Protein AF-A0A1X7LIX6-F1 (afdb_monomer)

pLDDT: mean 80.57, std 16.84, range [35.28, 95.69]

Structure (mmCIF, N/CA/C/O backbone):
data_AF-A0A1X7LIX6-F1
#
_entry.id   AF-A0A1X7LIX6-F1
#
loop_
_atom_site.group_PDB
_atom_site.id
_atom_site.type_symbol
_atom_site.label_atom_id
_atom_site.label_alt_id
_atom_site.label_comp_id
_atom_site.label_asym_id
_atom_site.label_entity_id
_atom_site.label_seq_id
_atom_site.pdbx_PDB_ins_code
_atom_site.Cartn_x
_atom_site.Cartn_y
_atom_site.Cartn_z
_atom_site.occupancy
_atom_site.B_iso_or_equiv
_atom_site.auth_seq_id
_atom_site.auth_comp_id
_atom_site.auth_asym_id
_atom_site.auth_atom_id
_atom_site.pdbx_PDB_model_num
ATOM 1 N N . MET A 1 1 ? 11.230 -62.515 -11.875 1.00 41.47 1 MET A N 1
ATOM 2 C CA . MET A 1 1 ? 11.671 -61.114 -12.058 1.00 41.47 1 MET A CA 1
ATOM 3 C C . MET A 1 1 ? 10.592 -60.208 -11.482 1.00 41.47 1 MET A C 1
ATOM 5 O O . MET A 1 1 ? 9.436 -60.378 -11.840 1.00 41.47 1 MET A O 1
ATOM 9 N N . LYS A 1 2 ? 10.943 -59.363 -10.504 1.00 40.56 2 LYS A N 1
ATOM 10 C CA . LYS A 1 2 ? 10.038 -58.425 -9.817 1.00 40.56 2 LYS A CA 1
ATOM 11 C C . LYS A 1 2 ? 9.918 -57.147 -10.655 1.00 40.56 2 LYS A C 1
ATOM 13 O O . LYS A 1 2 ? 10.950 -56.564 -10.964 1.00 40.56 2 LYS A O 1
ATOM 18 N N . PHE A 1 3 ? 8.702 -56.700 -10.958 1.00 44.66 3 PHE A N 1
ATOM 19 C CA . PHE A 1 3 ? 8.435 -55.347 -11.456 1.00 44.66 3 PHE A CA 1
ATOM 20 C C . PHE A 1 3 ? 7.407 -54.676 -10.538 1.00 44.66 3 PHE A C 1
ATOM 22 O O . PHE A 1 3 ? 6.389 -55.270 -10.191 1.00 44.66 3 PHE A O 1
ATOM 29 N N . LEU A 1 4 ? 7.769 -53.483 -10.065 1.00 40.81 4 LEU A N 1
ATOM 30 C CA . LEU A 1 4 ? 7.058 -52.661 -9.084 1.00 40.81 4 LEU A CA 1
ATOM 31 C C . LEU A 1 4 ? 5.804 -52.005 -9.695 1.00 40.81 4 LEU A C 1
ATOM 33 O O . LEU A 1 4 ? 5.810 -51.698 -10.888 1.00 40.81 4 LEU A O 1
ATOM 37 N N . PRO A 1 5 ? 4.759 -51.724 -8.894 1.00 47.84 5 PRO A N 1
ATOM 38 C CA . PRO A 1 5 ? 3.630 -50.914 -9.334 1.00 47.84 5 PRO A CA 1
ATOM 39 C C . PRO A 1 5 ? 4.031 -49.436 -9.472 1.00 47.84 5 PRO A C 1
ATOM 41 O O . PRO A 1 5 ? 4.645 -48.856 -8.577 1.00 47.84 5 PRO A O 1
ATOM 44 N N . PHE A 1 6 ? 3.654 -48.825 -10.598 1.00 43.53 6 PHE A N 1
ATOM 45 C CA . PHE A 1 6 ? 3.683 -47.378 -10.801 1.00 43.53 6 PHE A CA 1
ATOM 46 C C . PHE A 1 6 ? 2.623 -46.726 -9.906 1.00 43.53 6 PHE A C 1
ATOM 48 O O . PHE A 1 6 ? 1.426 -46.801 -10.184 1.00 43.53 6 PHE A O 1
ATOM 55 N N . THR A 1 7 ? 3.056 -46.073 -8.832 1.00 45.59 7 THR A N 1
ATOM 56 C CA . THR A 1 7 ? 2.203 -45.171 -8.057 1.00 45.59 7 THR A CA 1
ATOM 57 C C . THR A 1 7 ? 2.010 -43.894 -8.870 1.00 45.59 7 THR A C 1
ATOM 59 O O . THR A 1 7 ? 2.922 -43.077 -8.984 1.00 45.59 7 THR A O 1
ATOM 62 N N . VAL A 1 8 ? 0.825 -43.721 -9.457 1.00 45.94 8 VAL A N 1
ATOM 63 C CA . VAL A 1 8 ? 0.394 -42.428 -9.997 1.00 45.94 8 VAL A CA 1
ATOM 64 C C . VAL A 1 8 ? 0.234 -41.492 -8.802 1.00 45.94 8 VAL A C 1
ATOM 66 O O . VAL A 1 8 ? -0.715 -41.608 -8.030 1.00 45.94 8 VAL A O 1
ATOM 69 N N . ALA A 1 9 ? 1.207 -40.606 -8.606 1.00 47.09 9 ALA A N 1
ATOM 70 C CA . ALA A 1 9 ? 1.095 -39.519 -7.652 1.00 47.09 9 ALA A CA 1
ATOM 71 C C . ALA A 1 9 ? -0.020 -38.582 -8.132 1.00 47.09 9 ALA A C 1
ATOM 73 O O . ALA A 1 9 ? 0.154 -37.818 -9.081 1.00 47.09 9 ALA A O 1
ATOM 74 N N . THR A 1 10 ? -1.180 -38.669 -7.487 1.00 41.72 10 THR A N 1
ATOM 75 C CA . THR A 1 10 ? -2.243 -37.675 -7.591 1.00 41.72 10 THR A CA 1
ATOM 76 C C . THR A 1 10 ? -1.669 -36.336 -7.138 1.00 41.72 10 THR A C 1
ATOM 78 O O . THR A 1 10 ? -1.507 -36.094 -5.942 1.00 41.72 10 THR A O 1
ATOM 81 N N . LEU A 1 11 ? -1.324 -35.475 -8.100 1.00 39.19 11 LEU A N 1
ATOM 82 C CA . LEU A 1 11 ? -1.074 -34.060 -7.860 1.00 39.19 11 LEU A CA 1
ATOM 83 C C . LEU A 1 11 ? -2.367 -33.497 -7.257 1.00 39.19 11 LEU A C 1
ATOM 85 O O . LEU A 1 11 ? -3.345 -33.261 -7.967 1.00 39.19 11 LEU A O 1
ATOM 89 N N . MET A 1 12 ? -2.406 -33.333 -5.934 1.00 39.75 12 MET A N 1
ATOM 90 C CA . MET A 1 12 ? -3.418 -32.505 -5.294 1.00 39.75 12 MET A CA 1
ATOM 91 C C . MET A 1 12 ? -3.156 -31.082 -5.775 1.00 39.75 12 MET A C 1
ATOM 93 O O . MET A 1 12 ? -2.296 -30.377 -5.251 1.00 39.75 12 MET A O 1
ATOM 97 N N . GLY A 1 13 ? -3.845 -30.702 -6.848 1.00 35.28 13 GLY A N 1
ATOM 98 C CA . GLY A 1 13 ? -3.874 -29.347 -7.357 1.00 35.28 13 GLY A CA 1
ATOM 99 C C . GLY A 1 13 ? -4.472 -28.440 -6.295 1.00 35.28 13 GLY A C 1
ATOM 100 O O . GLY A 1 13 ? -5.678 -28.219 -6.265 1.00 35.28 13 GLY A O 1
ATOM 101 N N . VAL A 1 14 ? -3.621 -27.881 -5.438 1.00 44.09 14 VAL A N 1
ATOM 102 C CA . VAL A 1 14 ? -3.939 -26.692 -4.646 1.00 44.09 14 VAL A CA 1
ATOM 103 C C . VAL A 1 14 ? -3.873 -25.489 -5.590 1.00 44.09 14 VAL A C 1
ATOM 105 O O . VAL A 1 14 ? -3.061 -24.585 -5.441 1.00 44.09 14 VAL A O 1
ATOM 108 N N . ALA A 1 15 ? -4.719 -25.498 -6.619 1.00 41.50 15 ALA A N 1
ATOM 109 C CA . ALA A 1 15 ? -5.017 -24.322 -7.414 1.00 41.50 15 ALA A CA 1
ATOM 110 C C . ALA A 1 15 ? -6.144 -23.582 -6.689 1.00 41.50 15 ALA A C 1
ATOM 112 O O . ALA A 1 15 ? -7.299 -23.589 -7.109 1.00 41.50 15 ALA A O 1
ATOM 113 N N . GLY A 1 16 ? -5.810 -22.976 -5.547 1.00 38.94 16 GLY A N 1
ATOM 114 C CA . GLY A 1 16 ? -6.605 -21.872 -5.031 1.00 38.94 16 GLY A CA 1
ATOM 115 C C . GLY A 1 16 ? -6.500 -20.769 -6.071 1.00 38.94 16 GLY A C 1
ATOM 116 O O . GLY A 1 16 ? -5.491 -20.075 -6.122 1.00 38.94 16 GLY A O 1
ATOM 117 N N . ILE A 1 17 ? -7.483 -20.703 -6.969 1.00 41.19 17 ILE A N 1
ATOM 118 C CA . ILE A 1 17 ? -7.564 -19.721 -8.045 1.00 41.19 17 ILE A CA 1
ATOM 119 C C . ILE A 1 17 ? -7.516 -18.352 -7.368 1.00 41.19 17 ILE A C 1
ATOM 121 O O . ILE A 1 17 ? -8.516 -17.894 -6.816 1.00 41.19 17 ILE A O 1
ATOM 125 N N . ALA A 1 18 ? -6.337 -17.732 -7.349 1.00 44.03 18 ALA A N 1
ATOM 126 C CA . ALA A 1 18 ? -6.154 -16.358 -6.925 1.00 44.03 18 ALA A CA 1
ATOM 127 C C . ALA A 1 18 ? -6.901 -15.494 -7.941 1.00 44.03 18 ALA A C 1
ATOM 129 O O . ALA A 1 18 ? -6.366 -15.124 -8.981 1.00 44.03 18 ALA A O 1
ATOM 130 N N . HIS A 1 19 ? -8.191 -15.283 -7.692 1.00 49.44 19 HIS A N 1
ATOM 131 C CA . HIS A 1 19 ? -9.018 -14.402 -8.495 1.00 49.44 19 HIS A CA 1
ATOM 132 C C . HIS A 1 19 ? -8.428 -12.996 -8.369 1.00 49.44 19 HIS A C 1
ATOM 134 O O . HIS A 1 19 ? -8.443 -12.417 -7.282 1.00 49.44 19 HIS A O 1
ATOM 140 N N . SER A 1 20 ? -7.895 -12.462 -9.473 1.00 59.19 20 SER A N 1
ATOM 141 C CA . SER A 1 20 ? -7.623 -11.032 -9.602 1.00 59.19 20 SER A CA 1
ATOM 142 C C . SER A 1 20 ? -8.968 -10.313 -9.499 1.00 59.19 20 SER A C 1
ATOM 144 O O . SER A 1 20 ? -9.753 -10.317 -10.450 1.00 59.19 20 SER A O 1
ATOM 146 N N . ALA A 1 21 ? -9.275 -9.781 -8.327 1.00 73.31 21 ALA A N 1
ATOM 147 C CA . ALA A 1 21 ? -10.450 -8.965 -8.094 1.00 73.31 21 ALA A CA 1
ATOM 148 C C . ALA A 1 21 ? -9.989 -7.680 -7.407 1.00 73.31 21 ALA A C 1
ATOM 150 O O . ALA A 1 21 ? -9.077 -7.750 -6.577 1.00 73.31 21 ALA A O 1
ATOM 151 N N . PRO A 1 22 ? -10.616 -6.531 -7.706 1.00 90.00 22 PRO A N 1
ATOM 152 C CA . PRO A 1 22 ? -10.357 -5.306 -6.973 1.00 90.00 22 PRO A CA 1
ATOM 153 C C . PRO A 1 22 ? -10.493 -5.550 -5.467 1.00 90.00 22 PRO A C 1
ATOM 155 O O . PRO A 1 22 ? -11.519 -6.037 -4.987 1.00 90.00 22 PRO A O 1
ATOM 158 N N . VAL A 1 23 ? -9.446 -5.221 -4.718 1.00 92.94 23 VAL A N 1
ATOM 159 C CA . VAL A 1 23 ? -9.396 -5.374 -3.267 1.00 92.94 23 VAL A CA 1
ATOM 160 C C . VAL A 1 23 ? -9.607 -4.007 -2.635 1.00 92.94 23 VAL A C 1
ATOM 162 O O . VAL A 1 23 ? -8.891 -3.054 -2.935 1.00 92.94 23 VAL A O 1
ATOM 165 N N . SER A 1 24 ? -10.603 -3.901 -1.757 1.00 95.50 24 SER A N 1
ATOM 166 C CA . SER A 1 24 ? -10.847 -2.683 -0.984 1.00 95.50 24 SER A CA 1
ATOM 167 C C . SER A 1 24 ? -9.986 -2.645 0.275 1.00 95.50 24 SER A C 1
ATOM 169 O O . SER A 1 24 ? -9.884 -3.640 0.996 1.00 95.50 24 SER A O 1
ATOM 171 N N . TYR A 1 25 ? -9.444 -1.472 0.572 1.00 95.69 25 TYR A N 1
ATOM 172 C CA . TYR A 1 25 ? -8.644 -1.183 1.754 1.00 95.69 25 TYR A CA 1
ATOM 173 C C . TYR A 1 25 ? -9.221 0.016 2.504 1.00 95.69 25 TYR A C 1
ATOM 175 O O . TYR A 1 25 ? -9.740 0.943 1.884 1.00 95.69 25 TYR A O 1
ATOM 183 N N . ILE A 1 26 ? -9.107 0.001 3.827 1.00 94.25 26 ILE A N 1
ATOM 184 C CA . ILE A 1 26 ? -9.313 1.158 4.696 1.00 94.25 26 ILE A CA 1
ATOM 185 C C . ILE A 1 26 ? -7.951 1.791 4.944 1.00 94.25 26 ILE A C 1
ATOM 187 O O . ILE A 1 26 ? -7.024 1.098 5.354 1.00 94.25 26 ILE A O 1
ATOM 191 N N . CYS A 1 27 ? -7.829 3.081 4.666 1.00 92.44 27 CYS A N 1
ATOM 192 C CA . CYS A 1 27 ? -6.572 3.805 4.718 1.00 92.44 27 CYS A CA 1
ATOM 193 C C . CYS A 1 27 ? -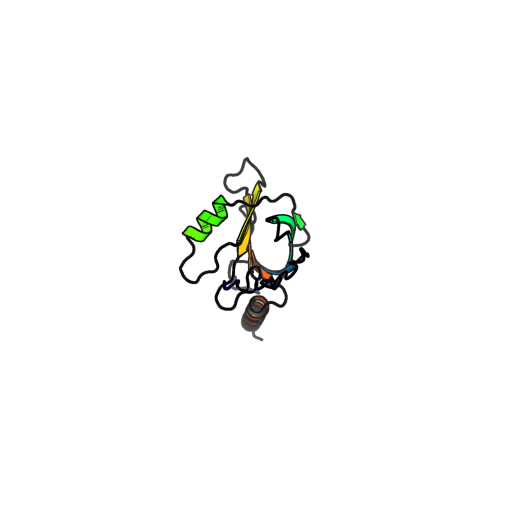6.593 4.898 5.777 1.00 92.44 27 CYS A C 1
ATOM 195 O O . CYS A 1 27 ? -7.613 5.561 5.977 1.00 92.44 27 CYS A O 1
ATOM 197 N N . GLU A 1 28 ? -5.434 5.105 6.384 1.00 89.81 28 GLU A N 1
ATOM 198 C CA . GLU A 1 28 ? -5.135 6.178 7.324 1.00 89.81 28 GLU A CA 1
ATOM 199 C C . GLU A 1 28 ? -3.807 6.841 6.945 1.00 89.81 28 GLU A C 1
ATOM 201 O O . GLU A 1 28 ? -2.982 6.263 6.228 1.00 89.81 28 GLU A O 1
ATOM 206 N N . GLU A 1 29 ? -3.624 8.089 7.362 1.00 85.25 29 GLU A N 1
ATOM 207 C CA . GLU A 1 29 ? -2.377 8.816 7.119 1.00 85.25 29 GLU A CA 1
ATOM 208 C C . GLU A 1 29 ? -1.260 8.223 7.986 1.00 85.25 29 GLU A C 1
ATOM 210 O O . GLU A 1 29 ? -1.486 7.811 9.120 1.00 85.25 29 GLU A O 1
ATOM 215 N N . SER A 1 30 ? -0.039 8.139 7.454 1.00 71.56 30 SER A N 1
ATOM 216 C CA . SER A 1 30 ? 1.084 7.512 8.164 1.00 71.56 30 SER A CA 1
ATOM 217 C C . SER A 1 30 ? 1.585 8.331 9.359 1.00 71.56 30 SER A C 1
ATOM 219 O O . SER A 1 30 ? 2.363 7.828 10.169 1.00 71.56 30 SER A O 1
ATOM 221 N N . ALA A 1 31 ? 1.197 9.604 9.449 1.00 65.31 31 ALA A N 1
ATOM 222 C CA . ALA A 1 31 ? 1.569 10.496 10.534 1.00 65.31 31 ALA A CA 1
ATOM 223 C C . ALA A 1 31 ? 0.456 10.528 11.586 1.00 65.31 31 ALA A C 1
ATOM 225 O O . ALA A 1 31 ? -0.657 10.954 11.296 1.00 65.31 31 ALA A O 1
ATOM 226 N N . ILE A 1 32 ? 0.791 10.125 12.816 1.00 54.34 32 ILE A N 1
ATOM 227 C CA . ILE A 1 32 ? -0.085 10.285 13.980 1.00 54.34 32 ILE A CA 1
ATOM 228 C C . ILE A 1 32 ? -0.270 11.783 14.204 1.00 54.34 32 ILE A C 1
ATOM 230 O O . ILE A 1 32 ? 0.697 12.495 14.490 1.00 54.34 32 ILE A O 1
ATOM 234 N N . THR A 1 33 ? -1.502 12.261 14.081 1.00 59.53 33 THR A N 1
ATOM 235 C CA . THR A 1 33 ? -1.822 13.646 14.430 1.00 59.53 33 THR A CA 1
ATOM 236 C C . THR A 1 33 ? -2.353 13.695 15.861 1.00 59.53 33 THR A C 1
ATOM 238 O O . THR A 1 33 ? -2.949 12.743 16.359 1.00 59.53 33 THR A O 1
ATOM 241 N N . GLU A 1 34 ? -2.175 14.819 16.559 1.00 66.50 34 GLU A N 1
ATOM 242 C CA . GLU A 1 34 ? -2.842 15.037 17.858 1.00 66.50 34 GLU A CA 1
ATOM 243 C C . GLU A 1 34 ? -4.375 15.186 17.712 1.00 66.50 34 GLU A C 1
ATOM 245 O O . GLU A 1 34 ? -5.091 15.308 18.706 1.00 66.50 34 GLU A O 1
ATOM 250 N N . GLY A 1 35 ? -4.884 15.192 16.474 1.00 73.38 35 GLY A N 1
ATOM 251 C CA . GLY A 1 35 ? -6.286 15.380 16.125 1.00 73.38 35 GLY A CA 1
ATOM 252 C C . GLY A 1 35 ? -7.061 14.079 15.922 1.00 73.38 35 GLY A C 1
ATOM 253 O O . GLY A 1 35 ? -6.642 12.991 16.316 1.00 73.38 35 GLY A O 1
ATOM 254 N N . LEU A 1 36 ? -8.244 14.218 15.317 1.00 79.00 36 LEU A N 1
ATOM 255 C CA . LEU A 1 36 ? -9.078 13.080 14.946 1.00 79.00 36 LEU A CA 1
ATOM 256 C C . LEU A 1 36 ? -8.428 12.292 13.815 1.00 79.00 36 LEU A C 1
ATOM 258 O O . LEU A 1 36 ? -8.170 12.827 12.739 1.00 79.00 36 LEU A O 1
ATOM 262 N N . GLU A 1 37 ? -8.273 10.999 14.043 1.00 82.12 37 GLU A N 1
ATOM 263 C CA . GLU A 1 37 ? -7.822 10.069 13.025 1.00 82.12 37 GLU A CA 1
ATOM 264 C C . GLU A 1 37 ? -8.988 9.768 12.078 1.00 82.12 37 GLU A C 1
ATOM 266 O O . GLU A 1 37 ? -10.062 9.312 12.499 1.00 82.12 37 GLU A O 1
ATOM 271 N N . THR A 1 38 ? -8.788 10.050 10.792 1.00 82.06 38 THR A N 1
ATOM 272 C CA . THR A 1 38 ? -9.802 9.863 9.747 1.00 82.06 38 THR A CA 1
ATOM 273 C C . THR A 1 38 ? -9.497 8.632 8.909 1.00 82.06 38 THR A C 1
ATOM 275 O O . THR A 1 38 ? -8.343 8.258 8.724 1.00 82.06 38 THR A O 1
ATOM 278 N N . GLU A 1 39 ? -10.548 7.997 8.391 1.00 83.88 39 GLU A N 1
ATOM 279 C CA . GLU A 1 39 ? -10.412 6.905 7.431 1.00 83.88 39 GLU A CA 1
ATOM 280 C C . GLU A 1 39 ? -11.059 7.243 6.098 1.00 83.88 39 GLU A C 1
ATOM 282 O O . GLU A 1 39 ? -12.023 8.006 6.005 1.00 83.88 39 GLU A O 1
ATOM 287 N N . TRP A 1 40 ? -10.542 6.617 5.054 1.00 88.06 40 TRP A N 1
ATOM 288 C CA . TRP A 1 40 ? -11.136 6.616 3.727 1.00 88.06 40 TRP A CA 1
ATOM 289 C C . TRP A 1 40 ? -10.785 5.300 3.022 1.00 88.06 40 TRP A C 1
ATOM 291 O O . TRP A 1 40 ? -10.011 4.491 3.528 1.00 88.06 40 TRP A O 1
ATOM 301 N N . THR A 1 41 ? -11.397 5.029 1.869 1.00 92.50 41 THR A N 1
ATOM 302 C CA . THR A 1 41 ? -11.231 3.747 1.163 1.00 92.50 41 THR A CA 1
ATOM 303 C C . THR A 1 41 ? -10.305 3.870 -0.046 1.00 92.50 41 THR A C 1
ATOM 305 O O . THR A 1 41 ? -10.481 4.772 -0.869 1.00 92.50 41 THR A O 1
ATOM 308 N N . ALA A 1 42 ? -9.367 2.931 -0.185 1.00 93.75 42 ALA A N 1
ATOM 309 C CA . ALA A 1 42 ? -8.676 2.654 -1.442 1.00 93.75 42 ALA A CA 1
ATOM 310 C C . ALA A 1 42 ? -9.228 1.385 -2.097 1.00 93.75 42 ALA A C 1
ATOM 312 O O . ALA A 1 42 ? -9.703 0.473 -1.418 1.00 93.75 42 ALA A O 1
ATOM 313 N N . VAL A 1 43 ? -9.121 1.291 -3.418 1.00 95.19 43 VAL A N 1
ATOM 314 C CA . VAL A 1 43 ? -9.355 0.048 -4.159 1.00 95.19 43 VAL A CA 1
ATOM 315 C C . VAL A 1 43 ? -8.156 -0.216 -5.054 1.00 95.19 43 VAL A C 1
ATOM 317 O O . VAL A 1 43 ? -7.845 0.606 -5.912 1.00 95.19 43 VAL A O 1
ATOM 320 N N . LEU A 1 44 ? -7.496 -1.353 -4.853 1.00 94.00 44 LEU A N 1
ATOM 321 C CA . LEU A 1 44 ? -6.350 -1.797 -5.641 1.00 94.00 44 LEU A CA 1
ATOM 322 C C . LEU A 1 44 ? -6.764 -2.986 -6.509 1.00 94.00 44 LEU A C 1
ATOM 324 O O . LEU A 1 44 ? -7.276 -3.977 -5.994 1.00 94.00 44 LEU A O 1
ATOM 328 N N . ASP A 1 45 ? -6.525 -2.901 -7.813 1.00 93.62 45 ASP A N 1
ATOM 329 C CA . ASP A 1 45 ? -6.722 -4.001 -8.757 1.00 93.62 45 ASP A CA 1
ATOM 330 C C . ASP A 1 45 ? -5.373 -4.408 -9.357 1.00 93.62 45 ASP A C 1
ATOM 332 O O . ASP A 1 45 ? -4.757 -3.672 -10.138 1.00 93.62 45 ASP A O 1
ATOM 336 N N . VAL A 1 46 ? -4.909 -5.583 -8.937 1.00 88.25 46 VAL A N 1
ATOM 337 C CA . VAL A 1 46 ? -3.640 -6.190 -9.331 1.00 88.25 46 VAL A CA 1
ATOM 338 C C . VAL A 1 46 ? -3.895 -7.643 -9.696 1.00 88.25 46 VAL A C 1
ATOM 340 O O . VAL A 1 46 ? -4.588 -8.386 -8.996 1.00 88.25 46 VAL A O 1
ATOM 343 N N . ASP A 1 47 ? -3.281 -8.065 -10.789 1.00 83.50 47 ASP A N 1
ATOM 344 C CA . ASP A 1 47 ? -3.199 -9.466 -11.147 1.00 83.50 47 ASP A CA 1
ATOM 345 C C . ASP A 1 47 ? -2.032 -10.118 -10.399 1.00 83.50 47 ASP A C 1
ATOM 347 O O . ASP A 1 47 ? -0.872 -9.968 -10.773 1.00 83.50 47 ASP A O 1
ATOM 351 N N . TYR A 1 48 ? -2.330 -10.845 -9.324 1.00 71.81 48 TYR A N 1
ATOM 352 C CA . TYR A 1 48 ? -1.305 -11.498 -8.505 1.00 71.81 48 TYR A CA 1
ATOM 353 C C . TYR A 1 48 ? -0.590 -12.662 -9.209 1.00 71.81 48 TYR A C 1
ATOM 355 O O . TYR A 1 48 ? 0.442 -13.107 -8.713 1.00 71.81 48 TYR A O 1
ATOM 363 N N . GLN A 1 49 ? -1.109 -13.173 -10.333 1.00 74.94 49 GLN A N 1
ATOM 364 C CA . GLN A 1 49 ? -0.422 -14.217 -11.100 1.00 74.94 49 GLN A CA 1
ATOM 365 C C . GLN A 1 49 ? 0.665 -13.621 -11.990 1.00 74.94 49 GLN A C 1
ATOM 367 O O . GLN A 1 49 ? 1.743 -14.196 -12.121 1.00 74.94 49 GLN A O 1
ATOM 372 N N . THR A 1 50 ? 0.377 -12.474 -12.605 1.00 79.56 50 THR A N 1
ATOM 373 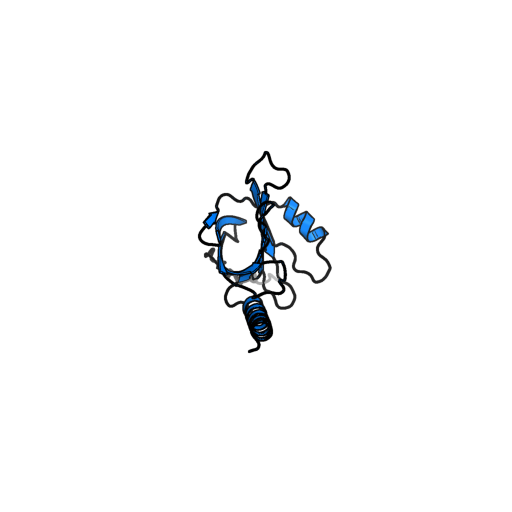C CA . THR A 1 50 ? 1.287 -11.823 -13.559 1.00 79.56 50 THR A CA 1
ATOM 374 C C . THR A 1 50 ? 2.061 -10.650 -12.957 1.00 79.56 50 THR A C 1
ATOM 376 O O . THR A 1 50 ? 2.997 -10.155 -13.579 1.00 79.56 50 THR A O 1
ATOM 379 N N . GLY A 1 51 ? 1.678 -10.188 -11.765 1.00 75.81 51 GLY A N 1
ATOM 380 C CA . GLY A 1 51 ? 2.158 -8.938 -11.176 1.00 75.81 51 GLY A CA 1
ATOM 381 C C . GLY A 1 51 ? 1.666 -7.695 -11.925 1.00 75.81 51 GLY A C 1
ATOM 382 O O . GLY A 1 51 ? 2.207 -6.611 -11.724 1.00 75.81 51 GLY A O 1
ATOM 383 N N . ALA A 1 52 ? 0.683 -7.818 -12.825 1.00 85.38 52 ALA A N 1
ATOM 384 C CA . ALA A 1 52 ? 0.216 -6.691 -13.621 1.00 85.38 52 ALA A CA 1
ATOM 385 C C . ALA A 1 52 ? -0.661 -5.753 -12.783 1.00 85.38 52 ALA A C 1
ATOM 387 O O . ALA A 1 52 ? -1.737 -6.129 -12.306 1.00 85.38 52 ALA A O 1
ATOM 388 N N . PHE A 1 53 ? -0.221 -4.503 -12.647 1.00 90.62 53 PHE A N 1
ATOM 389 C CA . PHE A 1 53 ? -1.019 -3.442 -12.051 1.00 90.62 53 PHE A CA 1
ATOM 390 C C . PHE A 1 53 ? -2.079 -2.957 -13.041 1.00 90.62 53 PHE A C 1
ATOM 392 O O . PHE A 1 53 ? -1.751 -2.558 -14.160 1.00 90.62 53 PHE A O 1
ATOM 399 N N . ARG A 1 54 ? -3.348 -2.936 -12.624 1.00 92.50 54 ARG A N 1
ATOM 400 C CA . ARG A 1 54 ? -4.443 -2.411 -13.449 1.00 92.50 54 ARG A CA 1
ATOM 401 C C . ARG A 1 54 ? -4.804 -0.997 -13.017 1.00 92.50 54 ARG A C 1
ATOM 403 O O . ARG A 1 54 ? -4.665 -0.061 -13.806 1.00 92.50 54 ARG A O 1
ATOM 410 N N . GLN A 1 55 ? -5.212 -0.825 -11.760 1.00 93.94 55 GLN A N 1
ATOM 411 C CA . GLN A 1 55 ? -5.588 0.484 -11.226 1.00 93.94 55 GLN A CA 1
ATOM 412 C C . GLN A 1 55 ? -5.515 0.571 -9.697 1.00 93.94 55 GLN A C 1
ATOM 414 O O . GLN A 1 55 ? -5.703 -0.417 -8.989 1.00 93.94 55 GLN A O 1
ATOM 419 N N . LEU A 1 56 ? -5.330 1.795 -9.201 1.00 93.88 56 LEU A N 1
ATOM 420 C CA . LEU A 1 56 ? -5.556 2.197 -7.813 1.00 93.88 56 LEU A CA 1
ATOM 421 C C . LEU A 1 56 ? -6.581 3.330 -7.804 1.00 93.88 56 LEU A C 1
ATOM 423 O O . LEU A 1 56 ? -6.359 4.350 -8.449 1.00 93.88 56 LEU A O 1
ATOM 427 N N . THR A 1 57 ? -7.653 3.205 -7.030 1.00 93.94 57 THR A N 1
ATOM 428 C CA . THR A 1 57 ? -8.556 4.319 -6.720 1.00 93.94 57 THR A CA 1
ATOM 429 C C . THR A 1 57 ? -8.361 4.743 -5.269 1.00 93.94 57 THR A C 1
ATOM 431 O O . THR A 1 57 ? -8.523 3.925 -4.371 1.00 93.94 57 THR A O 1
ATOM 434 N N . VAL A 1 58 ? -8.039 6.014 -5.032 1.00 90.00 58 VAL A N 1
ATOM 435 C CA . VAL A 1 58 ? -7.840 6.621 -3.703 1.00 90.00 58 VAL A CA 1
ATOM 436 C C . VAL A 1 58 ? -8.401 8.039 -3.708 1.00 90.00 58 VAL A C 1
ATOM 438 O O . VAL A 1 58 ? -8.155 8.793 -4.648 1.00 90.00 58 VAL A O 1
ATOM 441 N N . LYS A 1 59 ? -9.168 8.413 -2.671 1.00 86.06 59 LYS A N 1
ATOM 442 C CA . LYS A 1 59 ? -9.776 9.755 -2.529 1.00 86.06 59 LYS A CA 1
ATOM 443 C C . LYS A 1 59 ? -10.480 10.225 -3.825 1.00 86.06 59 LYS A C 1
ATOM 445 O O . LYS A 1 59 ? -10.286 11.348 -4.279 1.00 86.06 59 LYS A O 1
ATOM 450 N N . ASN A 1 60 ? -11.273 9.342 -4.445 1.00 85.19 60 ASN A N 1
ATOM 451 C CA . ASN A 1 60 ? -11.987 9.559 -5.720 1.00 85.19 60 ASN A CA 1
ATOM 452 C C . ASN A 1 60 ? -11.103 9.825 -6.957 1.00 85.19 60 ASN A C 1
ATOM 454 O O . ASN A 1 60 ? -11.615 10.227 -8.001 1.00 85.19 60 ASN A O 1
ATOM 458 N N . LYS A 1 61 ? -9.792 9.583 -6.876 1.00 88.56 61 LYS A N 1
ATOM 459 C CA . LYS A 1 61 ? -8.867 9.640 -8.013 1.00 88.56 61 LYS A CA 1
ATOM 460 C C . LYS A 1 61 ? -8.429 8.231 -8.388 1.00 88.56 61 LYS A C 1
ATOM 462 O O . LYS A 1 61 ? -8.033 7.463 -7.514 1.00 88.56 61 LYS A O 1
ATOM 467 N N . THR A 1 62 ? -8.475 7.909 -9.678 1.00 92.75 62 THR A N 1
ATOM 468 C CA . THR A 1 62 ? -8.002 6.624 -10.208 1.00 92.75 62 THR A CA 1
ATOM 469 C C . THR A 1 62 ? -6.674 6.812 -10.926 1.00 92.75 62 THR A C 1
ATOM 471 O O . THR A 1 62 ? -6.547 7.669 -11.799 1.00 92.75 62 THR A O 1
ATOM 474 N N . TYR A 1 63 ? -5.699 5.985 -10.573 1.00 90.81 63 TYR A N 1
ATOM 475 C CA . TYR A 1 63 ? -4.358 5.977 -11.127 1.00 90.81 63 TYR A CA 1
ATOM 476 C C . TYR A 1 63 ? -4.100 4.643 -11.825 1.00 90.81 63 TYR A C 1
ATOM 478 O O . TYR A 1 63 ? -4.406 3.577 -11.294 1.00 90.81 63 TYR A O 1
ATOM 486 N N . THR A 1 64 ? -3.517 4.713 -13.016 1.00 92.00 64 THR A N 1
ATOM 487 C CA . THR A 1 64 ? -3.174 3.567 -13.869 1.00 92.00 64 THR A CA 1
ATOM 488 C C . THR A 1 64 ? -1.741 3.697 -14.380 1.00 92.00 64 THR A C 1
ATOM 490 O O . THR A 1 64 ? -1.137 4.772 -14.277 1.00 92.00 64 THR A O 1
ATOM 493 N N . GLY A 1 65 ? -1.202 2.620 -14.958 1.00 88.31 65 GLY A N 1
ATOM 494 C CA . GLY A 1 65 ? 0.107 2.636 -15.619 1.00 88.31 65 GLY A CA 1
ATOM 495 C C . GLY A 1 65 ? 1.301 2.575 -14.667 1.00 88.31 65 GLY A C 1
ATOM 496 O O . GLY A 1 65 ? 2.362 3.084 -15.009 1.00 88.31 65 GLY A O 1
ATOM 497 N N . PHE A 1 66 ? 1.130 1.992 -13.479 1.00 91.75 66 PHE A N 1
ATOM 498 C CA . PHE A 1 66 ? 2.271 1.644 -12.638 1.00 91.75 66 PHE A CA 1
ATOM 499 C C . PHE A 1 66 ? 2.956 0.393 -13.172 1.00 91.75 66 PHE A C 1
ATOM 501 O O . PHE A 1 66 ? 2.322 -0.472 -13.780 1.00 91.75 66 PHE A O 1
ATOM 508 N N . THR A 1 67 ? 4.245 0.277 -12.884 1.00 90.25 67 THR A N 1
ATOM 509 C CA . THR A 1 67 ? 5.046 -0.904 -13.206 1.00 90.25 67 THR A CA 1
ATOM 510 C C . THR A 1 67 ? 5.685 -1.454 -11.943 1.00 90.25 67 THR A C 1
ATOM 512 O O . THR A 1 67 ? 6.004 -0.701 -11.027 1.00 90.25 67 THR A O 1
ATOM 515 N N . MET A 1 68 ? 5.829 -2.775 -11.859 1.00 90.44 68 MET A N 1
ATOM 516 C CA . MET A 1 68 ? 6.492 -3.394 -10.716 1.00 90.44 68 MET A CA 1
ATOM 517 C C . MET A 1 68 ? 8.002 -3.144 -10.798 1.00 90.44 68 MET A C 1
ATOM 519 O O . MET A 1 68 ? 8.644 -3.542 -11.770 1.00 90.44 68 MET A O 1
ATOM 523 N N . ASN A 1 69 ? 8.574 -2.536 -9.761 1.00 91.19 69 ASN A N 1
ATOM 524 C CA . ASN A 1 69 ? 10.008 -2.335 -9.625 1.00 91.19 69 ASN A CA 1
ATOM 525 C C . ASN A 1 69 ? 10.622 -3.449 -8.760 1.00 91.19 69 ASN A C 1
ATOM 527 O O . ASN A 1 69 ? 10.697 -3.366 -7.533 1.00 91.19 69 ASN A O 1
ATOM 531 N N . THR A 1 70 ? 11.107 -4.503 -9.416 1.00 89.75 70 THR A N 1
ATOM 532 C CA . THR A 1 70 ? 11.766 -5.638 -8.748 1.00 89.75 70 THR A CA 1
ATOM 533 C C . THR A 1 70 ? 13.035 -5.227 -7.992 1.00 89.75 70 THR A C 1
ATOM 535 O O . THR A 1 70 ? 13.365 -5.823 -6.967 1.00 89.75 70 THR A O 1
ATOM 538 N N . GLN A 1 71 ? 13.756 -4.202 -8.458 1.00 92.12 71 GLN A N 1
ATOM 539 C CA . GLN A 1 71 ? 14.937 -3.703 -7.753 1.00 92.12 71 GLN A CA 1
ATOM 540 C C . GLN A 1 71 ? 14.541 -3.043 -6.429 1.00 92.12 71 GLN A C 1
ATOM 542 O O . GLN A 1 71 ? 15.164 -3.334 -5.409 1.00 92.12 71 GLN A O 1
ATOM 547 N N . ALA A 1 72 ? 13.484 -2.228 -6.423 1.00 90.12 72 ALA A N 1
ATOM 548 C CA . ALA A 1 72 ? 12.949 -1.627 -5.205 1.00 90.12 72 ALA A CA 1
ATOM 549 C C . ALA A 1 72 ? 12.503 -2.700 -4.200 1.00 90.12 72 ALA A C 1
ATOM 551 O O . ALA A 1 72 ? 12.837 -2.599 -3.021 1.00 90.12 72 ALA A O 1
ATOM 552 N N . VAL A 1 73 ? 11.837 -3.771 -4.657 1.00 91.75 73 VAL A N 1
ATOM 553 C CA . VAL A 1 73 ? 11.461 -4.915 -3.798 1.00 91.75 73 VAL A CA 1
ATOM 554 C C . VAL A 1 73 ? 12.691 -5.533 -3.127 1.00 91.75 73 VAL A C 1
ATOM 556 O O . VAL A 1 73 ? 12.693 -5.764 -1.918 1.00 91.75 73 VAL A O 1
ATOM 559 N N . ASN A 1 74 ? 13.760 -5.776 -3.890 1.00 91.94 74 ASN A N 1
ATOM 560 C CA . ASN A 1 74 ? 14.995 -6.351 -3.354 1.00 91.94 74 ASN A CA 1
ATOM 561 C C . ASN A 1 74 ? 15.667 -5.423 -2.334 1.00 91.94 74 ASN A C 1
ATOM 563 O O . ASN A 1 74 ? 16.115 -5.886 -1.286 1.00 91.94 74 ASN A O 1
ATOM 567 N N . VAL A 1 75 ? 15.710 -4.118 -2.620 1.00 90.75 75 VAL A N 1
ATOM 568 C CA . VAL A 1 75 ? 16.254 -3.110 -1.702 1.00 90.75 75 VAL A CA 1
ATOM 569 C C . VAL A 1 75 ? 15.436 -3.069 -0.412 1.00 90.75 75 VAL A C 1
ATOM 571 O O . VAL A 1 75 ? 16.017 -3.205 0.663 1.00 90.75 75 VAL A O 1
ATOM 574 N N . TRP A 1 76 ? 14.105 -2.986 -0.498 1.00 91.25 76 TRP A N 1
ATOM 575 C CA . TRP A 1 76 ? 13.218 -3.017 0.669 1.00 91.25 76 TRP A CA 1
ATOM 576 C C . TRP A 1 76 ? 13.479 -4.246 1.538 1.00 91.25 76 TRP A C 1
ATOM 578 O O . TRP A 1 76 ? 13.765 -4.132 2.730 1.00 91.25 76 TRP A O 1
ATOM 588 N N . ASN A 1 77 ? 13.458 -5.431 0.927 1.00 92.06 77 ASN A N 1
ATOM 589 C CA . ASN A 1 77 ? 13.644 -6.693 1.635 1.00 92.06 77 ASN A CA 1
ATOM 590 C C . ASN A 1 77 ? 15.045 -6.823 2.251 1.00 92.06 7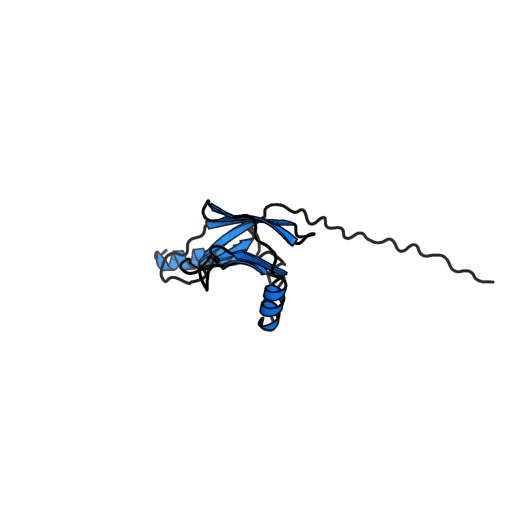7 ASN A C 1
ATOM 592 O O . ASN A 1 77 ? 15.187 -7.457 3.292 1.00 92.06 77 ASN A O 1
ATOM 596 N N . SER A 1 78 ? 16.067 -6.184 1.669 1.00 90.69 78 SER A N 1
ATOM 597 C CA . SER A 1 78 ? 17.416 -6.133 2.250 1.00 90.69 78 SER A CA 1
ATOM 598 C C . SER A 1 78 ? 17.518 -5.239 3.495 1.00 90.69 78 SER A C 1
ATOM 600 O O . SER A 1 78 ? 18.376 -5.469 4.345 1.00 90.69 78 SER A O 1
ATOM 602 N N . MET A 1 79 ? 16.635 -4.241 3.618 1.00 90.12 79 MET A N 1
ATOM 603 C CA . MET A 1 79 ? 16.576 -3.311 4.755 1.00 90.12 79 MET A CA 1
ATOM 604 C C . MET A 1 79 ? 15.552 -3.732 5.819 1.00 90.12 79 MET A C 1
ATOM 606 O O . MET A 1 79 ? 15.579 -3.224 6.941 1.00 90.12 79 MET A O 1
ATOM 610 N N . THR A 1 80 ? 14.647 -4.649 5.474 1.00 85.12 80 THR A N 1
ATOM 611 C CA . THR A 1 80 ? 13.576 -5.135 6.349 1.00 85.12 80 THR A CA 1
ATOM 612 C C . THR A 1 80 ? 14.179 -5.879 7.542 1.00 85.12 80 THR A C 1
ATOM 614 O O . THR A 1 80 ? 14.991 -6.795 7.377 1.00 85.12 80 THR A O 1
ATOM 617 N N . ARG A 1 81 ? 13.807 -5.494 8.769 1.00 83.00 81 ARG A N 1
ATOM 618 C CA . ARG A 1 81 ? 14.328 -6.150 9.975 1.00 83.00 81 ARG A CA 1
ATOM 619 C C . ARG A 1 81 ? 13.703 -7.532 10.129 1.00 83.00 81 ARG A C 1
ATOM 621 O O . ARG A 1 81 ? 12.603 -7.811 9.661 1.00 83.00 81 ARG A O 1
ATOM 628 N N . LYS A 1 82 ? 14.403 -8.419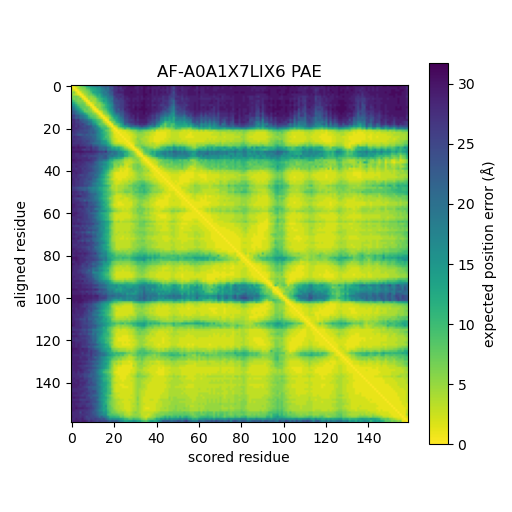 10.837 1.00 74.81 82 LYS A N 1
ATOM 629 C CA . LYS A 1 82 ? 13.889 -9.758 11.141 1.00 74.81 82 LYS A CA 1
ATOM 630 C C . LYS A 1 82 ? 12.585 -9.644 11.944 1.00 74.81 82 LYS A C 1
ATOM 632 O O . LYS A 1 82 ? 12.622 -9.203 13.087 1.00 74.81 82 LYS A O 1
ATOM 637 N N . GLY A 1 83 ? 11.477 -10.095 11.357 1.00 72.62 83 GLY A N 1
ATOM 638 C CA . GLY A 1 83 ? 10.139 -10.061 11.962 1.00 72.62 83 GLY A CA 1
ATOM 639 C C . GLY A 1 83 ? 9.171 -9.088 11.284 1.00 72.62 83 GLY A C 1
ATOM 640 O O . GLY A 1 83 ? 7.963 -9.276 11.406 1.00 72.62 83 GLY A O 1
ATOM 641 N N . ASP A 1 84 ? 9.681 -8.121 10.519 1.00 81.88 84 ASP A N 1
ATOM 642 C CA . ASP A 1 84 ? 8.851 -7.213 9.728 1.00 81.88 84 ASP A CA 1
ATOM 643 C C . ASP A 1 84 ? 8.338 -7.911 8.456 1.00 81.88 84 ASP A C 1
ATOM 645 O O . ASP A 1 84 ? 8.945 -8.863 7.951 1.00 81.88 84 ASP A O 1
ATOM 649 N N . ALA A 1 85 ? 7.205 -7.440 7.927 1.00 86.19 85 ALA A N 1
ATOM 650 C CA . ALA A 1 85 ? 6.639 -7.977 6.694 1.00 86.19 85 ALA A CA 1
ATOM 651 C C . ALA A 1 85 ? 7.532 -7.613 5.491 1.00 86.19 85 ALA A C 1
ATOM 653 O O . ALA A 1 85 ? 7.777 -6.426 5.261 1.00 86.19 85 ALA A O 1
ATOM 654 N N . PRO A 1 86 ? 7.989 -8.588 4.682 1.00 91.31 86 PRO A N 1
ATOM 655 C CA . PRO A 1 86 ? 8.714 -8.281 3.453 1.00 91.31 86 PRO A CA 1
ATOM 656 C C . PRO A 1 86 ? 7.776 -7.629 2.429 1.00 91.31 86 PRO A C 1
ATOM 658 O O . PRO A 1 86 ? 6.569 -7.859 2.452 1.00 91.31 86 PRO A O 1
ATOM 661 N N . ALA A 1 87 ? 8.306 -6.871 1.476 1.00 91.56 87 ALA A N 1
ATOM 662 C CA . ALA A 1 87 ? 7.552 -6.444 0.303 1.00 91.56 87 ALA A CA 1
ATOM 663 C C . ALA A 1 87 ? 7.362 -7.622 -0.673 1.00 91.56 87 ALA A C 1
ATOM 665 O O . ALA A 1 87 ? 8.319 -8.319 -1.021 1.00 91.56 87 ALA A O 1
ATOM 666 N N . LEU A 1 88 ? 6.123 -7.825 -1.132 1.00 91.44 88 LEU A N 1
ATOM 667 C CA . LEU A 1 88 ? 5.774 -8.729 -2.236 1.00 91.44 88 LEU A CA 1
ATOM 668 C C . LEU A 1 88 ? 5.926 -8.041 -3.589 1.00 91.44 88 LEU A C 1
ATOM 670 O O . LEU A 1 88 ? 6.381 -8.653 -4.549 1.00 91.44 88 LEU A O 1
ATOM 674 N N . ALA A 1 89 ? 5.509 -6.780 -3.661 1.00 92.31 89 ALA A N 1
ATOM 675 C CA . ALA A 1 89 ? 5.601 -5.962 -4.855 1.00 92.31 89 ALA A CA 1
ATOM 676 C C . ALA A 1 89 ? 5.736 -4.495 -4.455 1.00 92.31 89 ALA A C 1
ATOM 678 O O . ALA A 1 89 ? 5.132 -4.054 -3.479 1.00 92.31 89 ALA A O 1
ATOM 679 N N . ILE A 1 90 ? 6.506 -3.745 -5.234 1.00 93.62 90 ILE A N 1
ATOM 680 C CA . ILE A 1 90 ? 6.545 -2.287 -5.180 1.00 93.62 90 ILE A CA 1
ATOM 681 C C . ILE A 1 90 ? 6.221 -1.812 -6.586 1.00 93.62 90 ILE A C 1
ATOM 683 O O . ILE A 1 90 ? 6.919 -2.164 -7.537 1.00 93.62 90 ILE A O 1
ATOM 687 N N . TYR A 1 91 ? 5.121 -1.084 -6.719 1.00 93.75 91 TYR A N 1
ATOM 688 C CA . TYR A 1 91 ? 4.659 -0.518 -7.977 1.00 93.75 91 TYR A CA 1
ATOM 689 C C . TYR A 1 91 ? 5.017 0.952 -8.030 1.00 93.75 91 TYR A C 1
ATOM 691 O O . TYR A 1 91 ? 4.737 1.679 -7.083 1.00 93.75 91 TYR A O 1
ATOM 699 N N . GLU A 1 92 ? 5.579 1.398 -9.144 1.00 92.06 92 GLU A N 1
ATOM 700 C CA . GLU A 1 92 ? 6.038 2.770 -9.310 1.00 92.06 92 GLU A CA 1
ATOM 701 C C . GLU A 1 92 ? 5.485 3.386 -10.588 1.00 92.06 92 GLU A C 1
ATOM 703 O O . GLU A 1 92 ? 5.266 2.707 -11.599 1.00 92.06 92 GLU A O 1
ATOM 708 N N . LYS A 1 93 ? 5.260 4.695 -10.527 1.00 88.06 93 LYS A N 1
ATOM 709 C CA . LYS A 1 93 ? 4.921 5.523 -11.672 1.00 88.06 93 LYS A CA 1
ATOM 710 C C . LYS A 1 93 ? 5.632 6.861 -11.553 1.00 88.06 93 LYS A C 1
ATOM 712 O O . LYS A 1 93 ? 5.429 7.581 -10.574 1.00 88.06 93 LYS A O 1
ATOM 717 N N . ASP A 1 94 ? 6.383 7.219 -12.587 1.00 79.12 94 ASP A N 1
ATOM 718 C CA . ASP A 1 94 ? 6.924 8.566 -12.720 1.00 79.12 94 ASP A CA 1
ATOM 719 C C . ASP A 1 94 ? 5.767 9.554 -12.901 1.00 79.12 94 ASP A C 1
ATOM 721 O O . ASP A 1 94 ? 4.969 9.455 -13.838 1.00 79.12 94 ASP A O 1
ATOM 725 N N . TYR A 1 95 ? 5.646 10.500 -11.977 1.00 67.62 95 TYR A N 1
ATOM 726 C CA . TYR A 1 95 ? 4.629 11.546 -12.016 1.00 67.62 95 TYR A CA 1
ATOM 727 C C . TYR A 1 95 ? 5.135 12.793 -12.758 1.00 67.62 95 TYR A C 1
ATOM 729 O O . TYR A 1 95 ? 4.371 13.429 -13.483 1.00 67.62 95 TYR A O 1
ATOM 737 N N . ASP A 1 96 ? 6.428 13.122 -12.623 1.00 65.75 96 ASP A N 1
ATOM 738 C CA . ASP A 1 96 ? 7.124 14.133 -13.432 1.00 65.75 96 ASP A CA 1
ATOM 739 C C . ASP A 1 96 ? 8.634 13.818 -13.491 1.00 65.75 96 ASP A C 1
ATOM 741 O O . ASP A 1 96 ? 9.304 13.918 -12.460 1.00 65.75 96 ASP A O 1
ATOM 745 N N . PRO A 1 97 ? 9.208 13.508 -14.669 1.00 58.28 97 PRO A N 1
ATOM 746 C CA . PRO A 1 97 ? 10.634 13.191 -14.807 1.00 58.28 97 PRO A CA 1
ATOM 747 C C . PRO A 1 97 ? 11.571 14.374 -14.498 1.00 58.28 97 PRO A C 1
ATOM 749 O O . PRO A 1 97 ? 12.788 14.215 -14.502 1.00 58.28 97 PRO A O 1
ATOM 752 N N . ARG A 1 98 ? 11.038 15.579 -14.249 1.00 63.84 98 ARG A N 1
ATOM 753 C CA . ARG A 1 98 ? 11.815 16.777 -13.882 1.00 63.84 98 ARG A CA 1
ATOM 754 C C . ARG A 1 98 ? 11.932 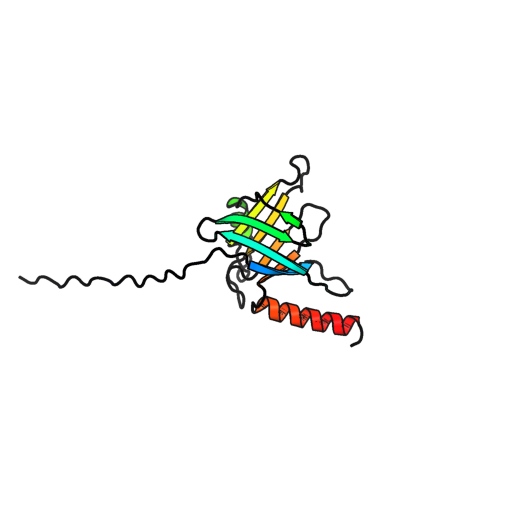16.988 -12.370 1.00 63.84 98 ARG A C 1
ATOM 756 O O . ARG A 1 98 ? 12.586 17.943 -11.953 1.00 63.84 98 ARG A O 1
ATOM 763 N N . LYS A 1 99 ? 11.288 16.156 -11.546 1.00 58.31 99 LYS A N 1
ATOM 764 C CA . LYS A 1 99 ? 11.346 16.243 -10.079 1.00 58.31 99 LYS A CA 1
ATOM 765 C C . LYS A 1 99 ? 12.140 15.064 -9.519 1.00 58.31 99 LYS A C 1
ATOM 767 O O . LYS A 1 99 ? 11.858 13.927 -9.869 1.00 58.31 99 LYS A O 1
ATOM 772 N N . ILE A 1 100 ? 13.099 15.354 -8.634 1.00 54.97 100 ILE A N 1
ATOM 773 C CA . ILE A 1 100 ? 13.948 14.344 -7.969 1.00 54.97 100 ILE A CA 1
ATOM 774 C C . ILE A 1 100 ? 13.097 13.377 -7.119 1.00 54.97 100 ILE A C 1
ATOM 776 O O . ILE A 1 100 ? 13.385 12.188 -7.110 1.00 54.97 100 ILE A O 1
ATOM 780 N N . ASP A 1 101 ? 11.994 13.862 -6.529 1.00 57.88 101 ASP A N 1
ATOM 781 C CA . ASP A 1 101 ? 11.024 13.075 -5.742 1.00 57.88 101 ASP A CA 1
ATOM 782 C C . ASP A 1 101 ? 9.647 13.007 -6.435 1.00 57.88 101 ASP A C 1
ATOM 784 O O . ASP A 1 101 ? 8.600 13.371 -5.886 1.00 57.88 101 ASP A O 1
ATOM 788 N N . GLY A 1 102 ? 9.667 12.632 -7.715 1.00 64.31 102 GLY A N 1
ATOM 789 C CA . GLY A 1 102 ? 8.503 12.605 -8.600 1.00 64.31 102 GLY A CA 1
ATOM 790 C C . GLY A 1 102 ? 7.801 11.253 -8.712 1.00 64.31 102 GLY A C 1
ATOM 791 O O . GLY A 1 102 ? 6.956 11.115 -9.590 1.00 64.31 102 GLY A O 1
ATOM 792 N N . THR A 1 103 ? 8.137 10.251 -7.902 1.00 79.62 103 THR A N 1
ATOM 793 C CA . THR A 1 103 ? 7.598 8.894 -8.077 1.00 79.62 103 THR A CA 1
ATOM 794 C C . THR A 1 103 ? 6.410 8.661 -7.158 1.00 79.62 103 THR A C 1
ATOM 796 O O . THR A 1 103 ? 6.492 8.852 -5.950 1.00 79.62 103 THR A O 1
ATOM 799 N N . TYR A 1 104 ? 5.295 8.223 -7.736 1.00 88.44 104 TYR A N 1
ATOM 800 C CA . TYR A 1 104 ? 4.194 7.654 -6.971 1.00 88.44 104 TYR A CA 1
ATOM 801 C C . TYR A 1 104 ? 4.504 6.170 -6.768 1.00 88.44 104 TYR A C 1
ATOM 803 O O . TYR A 1 104 ? 4.659 5.445 -7.754 1.00 88.44 104 TYR A O 1
ATOM 811 N N . GLN A 1 105 ? 4.567 5.711 -5.518 1.00 92.50 105 GLN A N 1
ATOM 812 C CA . GLN A 1 105 ? 4.843 4.315 -5.185 1.00 92.50 105 GLN A CA 1
ATOM 813 C C . GLN A 1 105 ? 3.693 3.654 -4.415 1.00 92.50 105 GLN A C 1
ATOM 815 O O . GLN A 1 105 ? 2.981 4.290 -3.636 1.00 92.50 105 GLN A O 1
ATOM 820 N N . ILE A 1 106 ? 3.511 2.353 -4.634 1.00 94.50 106 ILE A N 1
ATOM 821 C CA . ILE A 1 106 ? 2.581 1.505 -3.887 1.00 94.50 106 ILE A CA 1
ATOM 822 C C . ILE A 1 106 ? 3.333 0.244 -3.465 1.00 94.50 106 ILE A C 1
ATOM 824 O O . ILE A 1 106 ? 3.682 -0.585 -4.308 1.00 94.50 106 ILE A O 1
ATOM 828 N N . GLY A 1 107 ? 3.577 0.098 -2.167 1.00 94.19 107 GLY A N 1
ATOM 829 C CA . GLY A 1 107 ? 4.148 -1.102 -1.566 1.00 94.19 107 GLY A CA 1
ATOM 830 C C . GLY A 1 107 ? 3.051 -2.083 -1.167 1.00 94.19 107 GLY A C 1
ATOM 831 O O . GLY A 1 107 ? 2.100 -1.716 -0.487 1.00 94.19 107 GLY A O 1
ATOM 832 N N . LEU A 1 108 ? 3.172 -3.341 -1.579 1.00 93.38 108 LEU A N 1
ATOM 833 C CA . LEU A 1 108 ? 2.303 -4.442 -1.171 1.00 93.38 108 LEU A CA 1
ATOM 834 C C . LEU A 1 108 ? 3.105 -5.405 -0.298 1.00 93.38 108 LEU A C 1
ATOM 836 O O . LEU A 1 108 ? 4.107 -5.955 -0.759 1.00 93.38 108 LEU A O 1
ATOM 840 N N . PHE A 1 109 ? 2.650 -5.657 0.929 1.00 92.06 109 PHE A N 1
ATOM 841 C CA . PHE A 1 109 ? 3.427 -6.427 1.901 1.00 92.06 109 PHE A CA 1
ATOM 842 C C . PHE A 1 109 ? 3.019 -7.894 2.015 1.00 92.06 109 PHE A C 1
ATOM 844 O O . PHE A 1 109 ? 1.886 -8.300 1.743 1.00 92.06 109 PHE A O 1
ATOM 851 N N . GLY A 1 110 ? 3.996 -8.699 2.415 1.00 89.75 110 GLY A N 1
ATOM 852 C CA . GLY A 1 110 ? 3.908 -10.126 2.657 1.00 89.75 110 GLY A CA 1
ATOM 853 C C . GLY A 1 110 ? 3.263 -10.451 3.993 1.00 89.75 110 GLY A C 1
ATOM 854 O O . GLY A 1 110 ? 2.738 -9.590 4.694 1.00 89.75 110 GLY A O 1
ATOM 855 N N . ALA A 1 111 ? 3.281 -11.736 4.332 1.00 88.69 111 ALA A N 1
ATOM 856 C CA . ALA A 1 111 ? 2.804 -12.178 5.630 1.00 88.69 111 ALA A CA 1
ATOM 857 C C . ALA A 1 111 ? 3.805 -11.797 6.733 1.00 88.69 111 ALA A C 1
ATOM 859 O O . ALA A 1 111 ? 5.015 -11.927 6.554 1.00 88.69 111 ALA A O 1
ATOM 860 N N . ALA A 1 112 ? 3.273 -11.389 7.878 1.00 85.31 112 ALA A N 1
ATOM 861 C CA . ALA A 1 112 ? 3.993 -11.197 9.133 1.00 85.31 112 ALA A CA 1
ATOM 862 C C . ALA A 1 112 ? 3.093 -11.646 10.291 1.00 85.31 112 ALA A C 1
ATOM 864 O O . ALA A 1 112 ? 1.988 -12.149 10.068 1.00 85.31 112 ALA A O 1
ATOM 865 N N . GLU A 1 113 ? 3.553 -11.507 11.532 1.00 79.62 113 GLU A N 1
ATOM 866 C CA . GLU A 1 113 ? 2.774 -11.932 12.694 1.00 79.62 113 GLU A CA 1
ATOM 867 C C . GLU A 1 113 ? 1.381 -11.273 12.709 1.00 79.62 113 GLU A C 1
ATOM 869 O O . GLU A 1 113 ? 1.241 -10.051 12.742 1.00 79.62 113 GLU A O 1
ATOM 874 N N . GLY A 1 114 ? 0.331 -12.098 12.618 1.00 77.62 114 GLY A N 1
ATOM 875 C CA . GLY A 1 114 ? -1.062 -11.636 12.595 1.00 77.62 114 GLY A CA 1
ATOM 876 C C . GLY A 1 114 ? -1.525 -10.953 11.297 1.00 77.62 114 GLY A C 1
ATOM 877 O O . GLY A 1 114 ? -2.649 -10.453 11.257 1.00 77.62 114 GLY A O 1
ATOM 878 N N . VAL A 1 115 ? -0.717 -10.945 10.232 1.00 84.12 115 VAL A N 1
ATOM 879 C CA . VAL A 1 115 ? -1.017 -10.272 8.955 1.00 84.12 115 VAL A CA 1
ATOM 880 C C . VAL A 1 115 ? -0.844 -11.248 7.793 1.00 84.12 115 VAL A C 1
ATOM 882 O O . VAL A 1 115 ? 0.207 -11.876 7.657 1.00 84.12 115 VAL A O 1
ATOM 885 N N . LYS A 1 116 ? -1.859 -11.389 6.930 1.00 90.12 116 LYS A N 1
ATOM 886 C CA . LYS A 1 116 ? -1.727 -12.213 5.719 1.00 90.12 116 LYS A CA 1
ATOM 887 C C . LYS A 1 116 ? -1.070 -11.414 4.598 1.00 90.12 116 LYS A C 1
ATOM 889 O O . LYS A 1 116 ? -1.171 -10.193 4.536 1.00 90.12 116 LYS A O 1
ATOM 894 N N . ALA A 1 117 ? -0.442 -12.132 3.673 1.00 90.25 117 ALA A N 1
ATOM 895 C CA . ALA A 1 117 ? 0.072 -11.558 2.437 1.00 90.25 117 ALA A CA 1
ATOM 896 C C . ALA A 1 117 ? -1.003 -10.714 1.725 1.00 90.25 117 ALA A C 1
ATOM 898 O O . ALA A 1 117 ? -2.108 -11.192 1.462 1.00 90.25 117 ALA A O 1
ATOM 899 N N . GLY A 1 118 ? -0.664 -9.461 1.429 1.00 89.25 118 GLY A N 1
ATOM 900 C CA . GLY A 1 118 ? -1.530 -8.494 0.764 1.00 89.25 118 GLY A CA 1
ATOM 901 C C . GLY A 1 118 ? -2.616 -7.856 1.633 1.00 89.25 118 GLY A C 1
ATOM 902 O O . GLY A 1 118 ? -3.415 -7.079 1.107 1.00 89.25 118 GLY A O 1
ATOM 903 N N . ASP A 1 119 ? -2.654 -8.138 2.941 1.00 92.44 119 ASP A N 1
ATOM 904 C CA . ASP A 1 119 ? -3.570 -7.458 3.866 1.00 92.44 119 ASP A CA 1
ATOM 905 C C . ASP A 1 119 ? -3.151 -6.008 4.141 1.00 92.44 119 ASP A C 1
ATOM 907 O O . ASP A 1 119 ? -3.982 -5.223 4.588 1.00 92.44 119 ASP A O 1
ATOM 911 N N . VAL A 1 120 ? -1.895 -5.640 3.879 1.00 93.00 120 VAL A N 1
ATOM 912 C CA . VAL A 1 120 ? -1.381 -4.282 4.091 1.00 93.00 120 VAL A CA 1
ATOM 913 C C . VAL A 1 120 ? -0.731 -3.777 2.812 1.00 93.00 120 VAL A C 1
ATOM 915 O O . VAL A 1 120 ? 0.076 -4.484 2.198 1.00 93.00 120 VAL A O 1
ATOM 918 N N . ILE A 1 121 ? -1.082 -2.550 2.436 1.00 95.00 121 ILE A N 1
ATOM 919 C CA . ILE A 1 121 ? -0.367 -1.773 1.427 1.00 95.00 121 ILE A CA 1
ATOM 920 C C . ILE A 1 121 ? 0.061 -0.433 2.018 1.00 95.00 121 ILE A C 1
ATOM 922 O O . ILE A 1 121 ? -0.608 0.116 2.895 1.00 95.00 121 ILE A O 1
ATOM 926 N N . GLU A 1 122 ? 1.162 0.090 1.509 1.00 93.94 122 GLU A N 1
ATOM 927 C CA . GLU A 1 122 ? 1.597 1.462 1.725 1.00 93.94 122 GLU A CA 1
ATOM 928 C C . GLU A 1 122 ? 1.459 2.218 0.407 1.00 93.94 122 GLU A C 1
ATOM 930 O O . GLU A 1 122 ? 1.859 1.733 -0.652 1.00 93.94 122 GLU A O 1
ATOM 935 N N . ILE A 1 123 ? 0.856 3.396 0.463 1.00 93.75 123 ILE A N 1
ATOM 936 C CA . ILE A 1 123 ? 0.716 4.295 -0.676 1.00 93.75 123 ILE A CA 1
ATOM 937 C C . ILE A 1 123 ? 1.602 5.497 -0.372 1.00 93.75 123 ILE A C 1
ATOM 939 O O . ILE A 1 123 ? 1.349 6.211 0.596 1.00 93.75 123 ILE A O 1
ATOM 943 N N . MET A 1 124 ? 2.623 5.718 -1.195 1.00 91.44 124 MET A N 1
ATOM 944 C CA . MET A 1 124 ? 3.541 6.851 -1.100 1.00 91.44 124 MET A CA 1
ATOM 945 C C . MET A 1 124 ? 3.317 7.758 -2.313 1.00 91.44 124 MET A C 1
ATOM 947 O O . MET A 1 124 ? 3.822 7.479 -3.406 1.00 91.44 124 MET A O 1
ATOM 951 N N . PRO A 1 125 ? 2.508 8.817 -2.167 1.00 87.38 125 PRO A N 1
ATOM 952 C CA . PRO A 1 125 ? 2.360 9.826 -3.204 1.00 87.38 125 PRO A CA 1
ATOM 953 C C . PRO A 1 125 ? 3.685 10.571 -3.455 1.00 87.38 125 PRO A C 1
ATOM 955 O O . PRO A 1 125 ? 4.601 10.499 -2.633 1.00 87.38 125 PRO A O 1
ATOM 958 N N . PRO A 1 126 ? 3.789 11.341 -4.554 1.00 82.88 126 PRO A N 1
ATOM 959 C CA . PRO A 1 126 ? 4.933 12.221 -4.769 1.00 82.88 126 PRO A C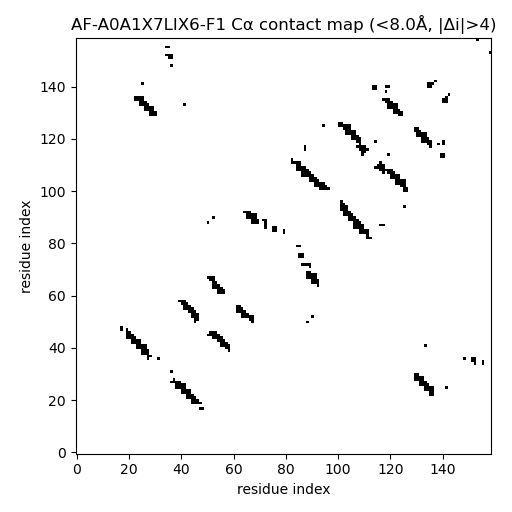A 1
ATOM 960 C C . PRO A 1 126 ? 5.065 13.262 -3.647 1.00 82.88 126 PRO A C 1
ATOM 962 O O . PRO A 1 126 ? 4.109 13.561 -2.925 1.00 82.88 126 PRO A O 1
ATOM 965 N N . PHE A 1 127 ? 6.254 13.858 -3.542 1.00 77.56 127 PHE A N 1
ATOM 966 C CA . PHE A 1 127 ? 6.587 14.817 -2.490 1.00 77.56 127 PHE A CA 1
ATOM 967 C C . PHE A 1 127 ? 5.520 15.913 -2.302 1.00 77.56 127 PHE A C 1
ATOM 969 O O . PHE A 1 127 ? 5.117 16.580 -3.261 1.00 77.56 127 PHE A O 1
ATOM 976 N N . GLY A 1 128 ? 5.111 16.132 -1.048 1.00 73.25 128 GLY A N 1
ATOM 977 C CA . GLY A 1 128 ? 4.117 17.140 -0.653 1.00 73.25 128 GLY A CA 1
ATOM 978 C C . GLY A 1 128 ? 2.733 16.585 -0.302 1.00 73.25 128 GLY A C 1
ATOM 979 O O . GLY A 1 128 ? 1.891 17.342 0.177 1.00 73.25 128 GLY A O 1
ATOM 980 N N . GLU A 1 129 ? 2.498 15.286 -0.484 1.00 78.12 129 GLU A N 1
ATOM 981 C CA . GLU A 1 129 ? 1.310 14.581 0.006 1.00 78.12 129 GLU A CA 1
ATOM 982 C C . GLU A 1 129 ? 1.707 13.546 1.081 1.00 78.12 129 GLU A C 1
ATOM 984 O O . GLU A 1 129 ? 2.792 12.965 0.992 1.00 78.12 129 GLU A O 1
ATOM 989 N N . PRO A 1 130 ? 0.877 13.316 2.119 1.00 82.62 130 PRO A N 1
ATOM 990 C CA . PRO A 1 130 ? 1.188 12.341 3.161 1.00 82.62 130 PRO A CA 1
ATOM 991 C C . PRO A 1 130 ? 1.162 10.913 2.606 1.00 82.62 130 PRO A C 1
ATOM 993 O O . PRO A 1 130 ? 0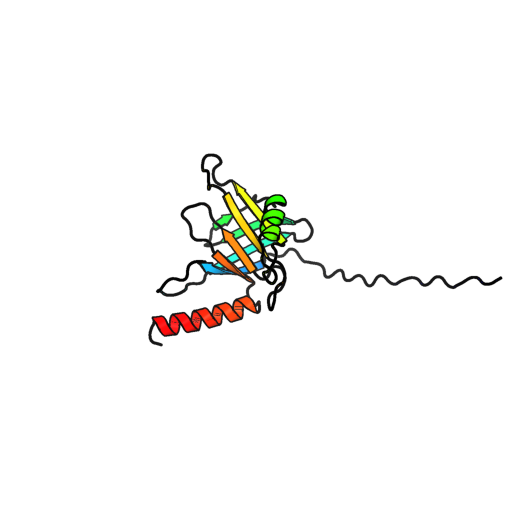.345 10.587 1.743 1.00 82.62 130 PRO A O 1
ATOM 996 N N . ALA A 1 131 ? 2.036 10.053 3.133 1.00 89.25 131 ALA A N 1
ATOM 997 C CA . ALA A 1 131 ? 1.957 8.620 2.886 1.00 89.25 131 ALA A CA 1
ATOM 998 C C . ALA A 1 131 ? 0.770 8.013 3.646 1.00 89.25 131 ALA A C 1
ATOM 1000 O O . ALA A 1 131 ? 0.293 8.560 4.646 1.00 89.25 131 ALA A O 1
ATOM 1001 N N . TYR A 1 132 ? 0.289 6.872 3.165 1.00 90.00 132 TYR A N 1
ATOM 1002 C CA . TYR A 1 132 ? -0.880 6.205 3.721 1.00 90.00 132 TYR A CA 1
ATOM 1003 C C . TYR A 1 132 ? -0.592 4.737 3.991 1.00 90.00 132 TYR A C 1
ATOM 1005 O O . TYR A 1 132 ? -0.107 4.027 3.106 1.00 90.00 132 TYR A O 1
ATOM 1013 N N . TYR A 1 133 ? -0.981 4.272 5.176 1.00 92.12 133 TYR A N 1
ATOM 1014 C CA . TYR A 1 133 ? -1.094 2.847 5.456 1.00 92.12 133 TYR A CA 1
ATOM 1015 C C . TYR A 1 133 ? -2.532 2.408 5.236 1.00 92.12 133 TYR A C 1
ATOM 1017 O O . TYR A 1 133 ? -3.482 3.039 5.695 1.00 92.12 133 TYR A O 1
ATOM 1025 N N . CYS A 1 134 ? -2.688 1.317 4.501 1.00 94.50 134 CYS A N 1
ATOM 1026 C CA . CYS A 1 134 ? -3.975 0.827 4.054 1.00 94.50 134 CYS A CA 1
ATOM 1027 C C . CYS A 1 134 ? -4.112 -0.653 4.395 1.00 94.50 134 CYS A C 1
ATOM 1029 O O . CYS A 1 134 ? -3.263 -1.473 4.041 1.00 94.50 134 CYS A O 1
ATOM 1031 N N . TYR A 1 135 ? -5.218 -1.008 5.036 1.00 94.50 135 TYR A N 1
ATOM 1032 C CA . TYR A 1 135 ? -5.500 -2.352 5.526 1.00 94.50 135 TYR A CA 1
ATOM 1033 C C . TYR A 1 135 ? -6.677 -2.946 4.772 1.00 94.50 135 TYR A C 1
ATOM 1035 O O . TYR A 1 135 ? -7.715 -2.308 4.607 1.00 94.50 135 TYR A O 1
ATOM 1043 N N . LYS A 1 136 ? -6.531 -4.180 4.296 1.00 95.25 136 LYS A N 1
ATOM 1044 C CA . LYS A 1 136 ? -7.559 -4.861 3.515 1.00 95.25 136 LYS A CA 1
ATOM 1045 C C . LYS A 1 136 ? -8.844 -4.929 4.325 1.00 95.25 136 LYS A C 1
ATOM 1047 O O . LYS A 1 136 ? -8.844 -5.452 5.442 1.00 95.25 136 LYS A O 1
ATOM 1052 N N . LYS A 1 137 ? -9.939 -4.437 3.750 1.00 94.81 137 LYS A N 1
ATOM 1053 C CA . LYS A 1 137 ? -11.232 -4.341 4.425 1.00 94.81 137 LYS A CA 1
ATOM 1054 C C . LYS A 1 137 ? -11.681 -5.715 4.929 1.00 94.81 137 LYS A C 1
ATOM 1056 O O . LYS A 1 137 ? -11.741 -6.680 4.167 1.00 94.81 137 LYS A O 1
ATOM 1061 N N . GLY A 1 138 ? -11.997 -5.802 6.216 1.00 91.94 138 GLY A N 1
ATOM 1062 C CA . GLY A 1 138 ? -12.391 -7.025 6.913 1.00 91.94 138 GLY A CA 1
ATOM 1063 C C . GLY A 1 138 ? -11.235 -7.920 7.381 1.00 91.94 138 GLY A C 1
ATOM 1064 O O . GLY A 1 138 ? -11.500 -8.933 8.037 1.00 91.94 138 GLY A O 1
ATOM 1065 N N . SER A 1 139 ? -9.976 -7.574 7.083 1.00 93.12 139 SER A N 1
ATOM 1066 C CA . SER A 1 139 ? -8.798 -8.281 7.610 1.00 93.12 139 SER A CA 1
ATOM 1067 C C . SER A 1 139 ? -8.670 -8.118 9.130 1.00 93.12 139 SER A C 1
ATOM 1069 O O . SER A 1 139 ? -9.307 -7.263 9.746 1.00 93.12 139 SER A O 1
ATOM 1071 N N . LEU A 1 140 ? -7.837 -8.950 9.766 1.00 91.69 140 LEU A N 1
ATOM 1072 C CA . LEU A 1 140 ? -7.558 -8.807 11.199 1.00 91.69 140 LEU A CA 1
ATOM 1073 C C . LEU A 1 140 ? -6.908 -7.450 11.503 1.00 91.69 140 LEU A C 1
ATOM 1075 O O . LEU A 1 140 ? -7.286 -6.798 12.473 1.00 91.69 140 LEU A O 1
ATOM 1079 N N . LYS A 1 141 ? -5.973 -7.010 10.652 1.00 90.81 141 LYS A N 1
ATOM 1080 C CA . LYS A 1 141 ? -5.287 -5.728 10.816 1.00 90.81 141 LYS A CA 1
ATOM 1081 C C . LYS A 1 141 ? -6.260 -4.553 10.699 1.00 90.81 141 LYS A C 1
ATOM 1083 O O . LYS A 1 141 ? -6.237 -3.694 11.568 1.00 90.81 141 LYS A O 1
ATOM 1088 N N . ASP A 1 142 ? -7.161 -4.569 9.715 1.00 92.88 142 ASP A N 1
ATOM 1089 C CA . ASP A 1 142 ? -8.225 -3.561 9.570 1.00 92.88 142 ASP A CA 1
ATOM 1090 C C . ASP A 1 142 ? -9.074 -3.426 10.845 1.00 92.88 142 ASP A C 1
ATOM 1092 O O . ASP A 1 142 ? -9.269 -2.325 11.355 1.00 92.88 142 ASP A O 1
ATOM 1096 N N . LYS A 1 143 ? -9.498 -4.552 11.434 1.00 92.69 143 LYS A N 1
ATOM 1097 C CA . LYS A 1 143 ? -10.266 -4.549 12.692 1.00 92.69 143 LYS A CA 1
ATOM 1098 C C . LYS A 1 143 ? -9.486 -3.922 13.847 1.00 92.69 143 LYS A C 1
ATOM 1100 O O . LYS A 1 143 ? -10.010 -3.045 14.523 1.00 92.69 143 LYS A O 1
ATOM 1105 N N . ILE A 1 144 ? -8.231 -4.338 14.037 1.00 91.56 144 ILE A N 1
ATOM 1106 C CA . ILE A 1 144 ? -7.365 -3.80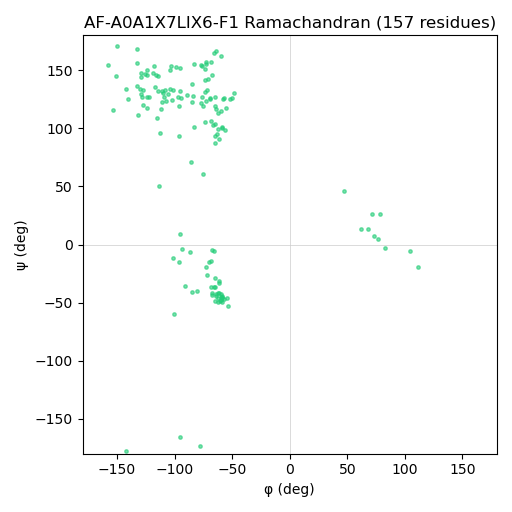6 15.100 1.00 91.56 144 ILE A CA 1
ATOM 1107 C C . ILE A 1 144 ? -7.181 -2.295 14.935 1.00 91.56 144 ILE A C 1
ATOM 1109 O O . ILE A 1 144 ? -7.350 -1.550 15.896 1.00 91.56 144 ILE A O 1
ATOM 1113 N N . MET A 1 145 ? -6.865 -1.834 13.723 1.00 91.38 145 MET A N 1
ATOM 1114 C CA . MET A 1 145 ? -6.631 -0.411 13.467 1.00 91.38 145 MET A CA 1
ATOM 1115 C C . MET A 1 145 ? -7.916 0.409 13.600 1.00 91.38 145 MET A C 1
ATOM 1117 O O . MET A 1 145 ? -7.888 1.494 14.172 1.00 91.38 145 MET A O 1
ATOM 1121 N N . THR A 1 146 ? -9.062 -0.135 13.185 1.00 91.38 146 THR A N 1
ATOM 1122 C CA . THR A 1 146 ? -10.377 0.485 13.402 1.00 91.38 146 THR A CA 1
ATOM 1123 C C . THR A 1 146 ? -10.680 0.678 14.890 1.00 91.38 146 THR A C 1
ATOM 1125 O O . THR A 1 146 ? -11.127 1.755 15.294 1.00 91.38 146 THR A O 1
ATOM 1128 N N . ASP A 1 147 ? -10.427 -0.335 15.721 1.00 91.75 147 ASP A N 1
ATOM 1129 C CA . ASP A 1 147 ? -10.669 -0.257 17.166 1.00 91.75 147 ASP A CA 1
ATOM 1130 C C . ASP A 1 147 ? -9.715 0.733 17.849 1.00 91.75 147 ASP A C 1
ATOM 1132 O O . ASP A 1 147 ? -10.153 1.550 18.666 1.00 91.75 147 ASP A O 1
ATOM 1136 N N . LEU A 1 148 ? -8.432 0.728 17.468 1.00 90.62 148 LEU A N 1
ATOM 1137 C CA . LEU A 1 148 ? -7.448 1.709 17.938 1.00 90.62 148 LEU A CA 1
ATOM 1138 C C . LEU A 1 148 ? -7.865 3.136 17.576 1.00 90.62 148 LEU A C 1
ATOM 1140 O O . LEU A 1 148 ? -7.844 4.021 18.432 1.00 90.62 148 LEU A O 1
ATOM 1144 N N . ARG A 1 149 ? -8.317 3.349 16.338 1.00 90.00 149 ARG A N 1
ATOM 1145 C CA . ARG A 1 149 ? -8.793 4.651 15.871 1.00 90.00 149 ARG A CA 1
ATOM 1146 C C . ARG A 1 149 ? -10.004 5.129 16.652 1.00 90.00 149 ARG A C 1
ATOM 1148 O O . ARG A 1 149 ? -10.043 6.273 17.097 1.00 90.00 149 ARG A O 1
ATOM 1155 N N . ARG A 1 150 ? -10.984 4.246 16.863 1.00 89.88 150 ARG A N 1
ATOM 1156 C CA . ARG A 1 150 ? -12.168 4.551 17.675 1.00 89.88 150 ARG A CA 1
ATOM 1157 C C . ARG A 1 150 ? -11.766 4.943 19.093 1.00 89.88 150 ARG A C 1
ATOM 1159 O O . ARG A 1 150 ? -12.263 5.944 19.598 1.00 89.88 150 ARG A O 1
ATOM 1166 N N . SER A 1 151 ? -10.854 4.190 19.708 1.00 90.31 151 SER A N 1
ATOM 1167 C CA . SER A 1 151 ? -10.351 4.487 21.050 1.00 90.31 151 SER A CA 1
ATOM 1168 C C . SER A 1 151 ? -9.621 5.830 21.113 1.00 90.31 151 SER A C 1
ATOM 1170 O O . SER A 1 151 ? -9.801 6.574 22.076 1.00 90.31 151 SER A O 1
ATOM 1172 N N . HIS A 1 152 ? -8.802 6.156 20.111 1.00 89.75 152 HIS A N 1
ATOM 1173 C CA . HIS A 1 152 ? -8.109 7.442 20.042 1.00 89.75 152 HIS A CA 1
ATOM 1174 C C . HIS A 1 152 ? -9.094 8.600 19.876 1.00 89.75 152 HIS A C 1
ATOM 1176 O O . HIS A 1 152 ? -9.045 9.556 20.646 1.00 89.75 152 HIS A O 1
ATOM 1182 N N . ASN A 1 153 ? -10.036 8.490 18.939 1.00 90.06 153 ASN A N 1
ATOM 1183 C CA . ASN A 1 153 ? -11.024 9.536 18.680 1.00 90.06 153 ASN A CA 1
ATOM 1184 C C . ASN A 1 153 ? -11.963 9.761 19.876 1.00 90.06 153 ASN A C 1
ATOM 1186 O O . ASN A 1 153 ? -12.299 10.907 20.172 1.00 90.06 153 ASN A O 1
ATOM 1190 N N . ALA A 1 154 ? -12.341 8.706 20.606 1.00 89.69 154 ALA A N 1
ATOM 1191 C CA . ALA A 1 154 ? -13.092 8.832 21.858 1.00 89.69 154 ALA A CA 1
ATOM 1192 C C . ALA A 1 154 ? -12.317 9.683 22.881 1.00 89.69 154 ALA A C 1
ATOM 1194 O O . ALA A 1 154 ? -12.813 10.704 23.354 1.00 89.69 154 ALA A O 1
ATOM 1195 N N . ARG A 1 155 ? -11.029 9.370 23.090 1.00 87.62 155 ARG A N 1
ATOM 1196 C CA . ARG A 1 155 ? -10.144 10.154 23.964 1.00 87.62 155 ARG A CA 1
ATOM 1197 C C . ARG A 1 155 ? -10.021 11.619 23.531 1.00 87.62 155 ARG A C 1
ATOM 1199 O O . ARG A 1 155 ? -10.081 12.496 24.385 1.00 87.62 155 ARG A O 1
ATOM 1206 N N . VAL A 1 156 ? -9.842 11.892 22.237 1.00 86.31 156 VAL A N 1
ATOM 1207 C CA . VAL A 1 156 ? -9.710 13.266 21.709 1.00 86.31 156 VAL A CA 1
ATOM 1208 C C . VAL A 1 156 ? -11.006 14.066 21.886 1.00 86.31 156 VAL A C 1
ATOM 1210 O O . VAL A 1 156 ? -10.960 15.256 22.181 1.00 86.31 156 VAL A O 1
ATOM 1213 N N . THR A 1 157 ? -12.165 13.422 21.736 1.00 87.69 157 THR A N 1
ATOM 1214 C CA . THR A 1 157 ? -13.482 14.074 21.867 1.00 87.69 157 THR A CA 1
ATOM 1215 C C . THR A 1 157 ? -14.020 14.124 23.299 1.00 87.69 157 THR A C 1
ATOM 1217 O O . THR A 1 157 ? -15.039 14.772 23.532 1.00 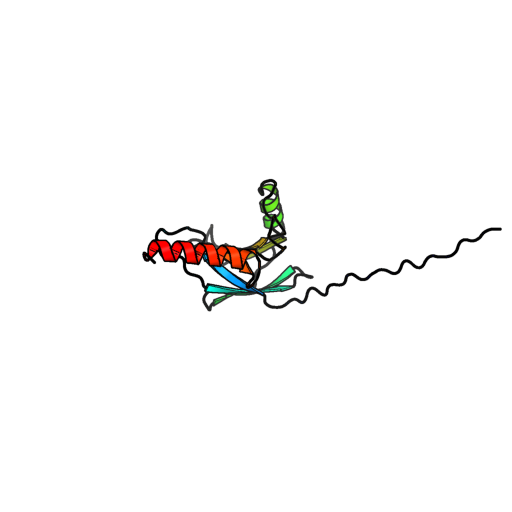87.69 157 THR A O 1
ATOM 1220 N N . GLY A 1 158 ? -13.347 13.481 24.260 1.00 80.44 158 GLY A N 1
ATOM 1221 C CA . GLY A 1 158 ? -13.800 13.387 25.650 1.00 80.44 158 GLY A CA 1
ATOM 1222 C C . GLY A 1 158 ? -15.005 12.459 25.850 1.00 80.44 158 GLY A C 1
ATOM 1223 O O . GLY A 1 158 ? -15.778 12.679 26.784 1.00 80.44 158 GLY A O 1
ATOM 1224 N N . GLN A 1 159 ? -15.178 11.472 24.961 1.00 61.50 159 GLN A N 1
ATOM 1225 C CA . GLN A 1 159 ? -16.214 10.432 25.019 1.00 61.50 159 GLN A CA 1
ATOM 1226 C C . GLN A 1 159 ? -15.699 9.128 25.630 1.00 61.50 159 GLN A C 1
ATOM 1228 O O . GLN A 1 159 ? -14.503 8.806 25.441 1.00 61.50 159 GLN A O 1
#

Mean predicted aligned error: 9.54 Å

Radius of gyration: 20.17 Å; Cα contacts (8 Å, |Δi|>4): 277; chains: 1; bounding box: 34×78×41 Å

Solvent-accessible surface area (backbone atoms only — not comparable to full-atom values): 9140 Å² total; per-residue (Å²): 136,92,81,82,84,85,78,79,78,80,76,78,78,81,70,74,76,78,72,63,54,74,42,51,21,46,29,34,64,67,66,90,62,98,62,77,76,63,77,49,61,34,36,44,30,47,32,81,89,78,61,47,55,57,38,39,35,45,89,94,42,77,48,66,75,42,43,70,37,66,66,58,25,53,53,51,45,71,70,52,55,95,75,57,53,40,55,73,43,28,31,37,31,82,72,40,94,88,44,96,59,21,48,33,36,37,40,31,27,31,54,35,90,84,40,54,64,61,36,38,36,39,40,36,51,34,77,94,51,78,38,29,43,26,20,26,64,88,36,67,57,29,50,54,52,51,52,52,42,51,55,50,37,27,61,74,71,75,96

Nearest PDB structures (foldseek):
  2xnf-assembly1_A  TM=2.145E-01  e=3.986E-01  Homo sapiens
  2l6u-assembly1_A  TM=2.620E-01  e=9.380E-01  Homo sapiens
  7ung-assembly1_Z  TM=2.697E-01  e=1.293E+00  Homo sapiens
  2l23-assembly1_A  TM=2.155E-01  e=3.768E+00  Homo sapiens

Foldseek 3Di:
DDDDDDDPPPPPPPPPPPPQDWFKWWKWFPDDDLAATDIDIKTWGADPVVRAGAWIADPNDIDGDWDWDPVVQVVQQVPADVQDWRFPTKTWDQQDPVDPQRIWIKTFTDDGVQDHGRQWMWTDHGPPDTIMIIGGPPGPVRVVVVVVSVVSNCVSVVD

Sequence (159 aa):
MKFLPFTVATLMGVAGIAHSAPVSYICEESAITEGLETEWTAVLDVDYQTGAFRQLTVKNKTYTGFTMNTQAVNVWNSMTRKGDAPALAIYEKDYDPRKIDGTYQIGLFGAAEGVKAGDVIEIMPPFGEPAYYCYKKGSLKDKIMTDLRRSHNARVTGQ

Secondary structure (DSSP, 8-state):
---------------------PEEEEEEESSPPSS----EEEEEEEETTTTEEEEEEETTEEE---EE-HHHHHHHHHH--TTSPPEEEEEEEES-TT-TT-EEEEEEE--BTTB-TTSEEEEEPSTTS--EEEEETTSHHHHHHHHHHHHHHHHHHT-